Protein AF-A0A919NP44-F1 (afdb_monomer_lite)

Organism: NCBI:txid571912

Secondary structure (DSSP, 8-state):
---------------------------------------HHHHHHHHHHHHHHHSPPTT------HHHHHHHHHHHTTSS-HHHHHHHHHHHHHHHHHTTSPTTHHHHHHHHHHHHHHHHHHHHHHHTT----

Structure (mmCIF, N/CA/C/O backbone):
data_AF-A0A919NP44-F1
#
_entry.id   AF-A0A919NP44-F1
#
loop_
_atom_site.group_PDB
_atom_site.id
_atom_site.type_symbol
_atom_site.label_atom_id
_atom_site.label_alt_id
_atom_site.label_comp_id
_atom_site.label_asym_id
_atom_site.label_entity_id
_atom_site.label_seq_id
_atom_site.pdbx_PDB_ins_code
_atom_site.Cartn_x
_atom_site.Cartn_y
_atom_site.Cartn_z
_atom_site.occupancy
_atom_site.B_iso_or_equiv
_atom_site.auth_seq_id
_atom_site.auth_comp_id
_atom_site.auth_asym_id
_atom_site.auth_atom_id
_atom_site.pdbx_PDB_model_num
ATOM 1 N N . MET A 1 1 ? -54.412 12.424 -20.642 1.00 40.75 1 MET A N 1
ATOM 2 C CA . MET A 1 1 ? -54.614 11.848 -19.297 1.00 40.75 1 MET A CA 1
ATOM 3 C C . MET A 1 1 ? -54.644 12.993 -18.297 1.00 40.75 1 MET A C 1
ATOM 5 O O . MET A 1 1 ? -53.705 13.776 -18.278 1.00 40.75 1 MET A O 1
ATOM 9 N N . ALA A 1 2 ? -55.757 13.137 -17.574 1.00 41.94 2 ALA A N 1
ATOM 10 C CA . ALA A 1 2 ? -55.900 13.988 -16.385 1.00 41.94 2 ALA A CA 1
ATOM 11 C C . ALA A 1 2 ? -55.010 13.423 -15.240 1.00 41.94 2 ALA A C 1
ATOM 13 O O . ALA A 1 2 ? -54.565 12.287 -15.360 1.00 41.94 2 ALA A O 1
ATOM 14 N N . VAL A 1 3 ? -54.670 14.094 -14.135 1.00 42.16 3 VAL A N 1
ATOM 15 C CA . VAL A 1 3 ? -55.486 14.897 -13.213 1.00 42.16 3 VAL A CA 1
ATOM 16 C C . VAL A 1 3 ? -54.585 15.855 -12.408 1.00 42.16 3 VAL A C 1
ATOM 18 O O . VAL A 1 3 ? -53.432 15.557 -12.111 1.00 42.16 3 VAL A O 1
ATOM 21 N N . LEU A 1 4 ? -55.196 16.993 -12.074 1.00 44.62 4 LEU A N 1
ATOM 22 C CA . LEU A 1 4 ? -54.909 17.997 -11.049 1.00 44.62 4 LEU A CA 1
ATOM 23 C C . LEU A 1 4 ? -54.242 17.518 -9.743 1.00 44.62 4 LEU A C 1
ATOM 25 O O . LEU A 1 4 ? -54.496 16.419 -9.262 1.00 44.62 4 LEU A O 1
ATOM 29 N N . GLY A 1 5 ? -53.556 18.453 -9.076 1.00 43.38 5 GLY A N 1
ATOM 30 C CA . GLY A 1 5 ? -53.235 18.347 -7.651 1.00 43.38 5 GLY A CA 1
ATOM 31 C C . GLY A 1 5 ? -52.541 19.581 -7.070 1.00 43.38 5 GLY A C 1
ATOM 32 O O . GLY A 1 5 ? -51.373 19.514 -6.711 1.00 43.38 5 GLY A O 1
ATOM 33 N N . VAL A 1 6 ? -53.253 20.710 -6.993 1.00 51.81 6 VAL A N 1
ATOM 34 C CA . VAL A 1 6 ? -52.884 21.895 -6.194 1.00 51.81 6 VAL A CA 1
ATOM 35 C C . VAL A 1 6 ? -53.297 21.648 -4.748 1.00 51.81 6 VAL A C 1
ATOM 37 O O . VAL A 1 6 ? -54.482 21.399 -4.566 1.00 51.81 6 VAL A O 1
ATOM 40 N N . ILE A 1 7 ? -52.411 21.825 -3.753 1.00 57.91 7 ILE A N 1
ATOM 41 C CA . ILE A 1 7 ? -52.778 22.438 -2.457 1.00 57.91 7 ILE A CA 1
ATOM 42 C C . ILE A 1 7 ? -51.573 23.194 -1.864 1.00 57.91 7 ILE A C 1
ATOM 44 O O . ILE A 1 7 ? -50.587 22.601 -1.433 1.00 57.91 7 ILE A O 1
ATOM 48 N N . SER A 1 8 ? -51.698 24.520 -1.828 1.00 52.81 8 SER A N 1
ATOM 49 C CA . SER A 1 8 ? -50.906 25.444 -1.013 1.00 52.81 8 SER A CA 1
ATOM 50 C C . SER A 1 8 ? -51.385 25.430 0.440 1.00 52.81 8 SER A C 1
ATOM 52 O O . SER A 1 8 ? -52.590 25.459 0.675 1.00 52.81 8 SER A O 1
ATOM 54 N N . VAL A 1 9 ? -50.467 25.543 1.404 1.00 50.34 9 VAL A N 1
ATOM 55 C CA . VAL A 1 9 ? -50.755 26.160 2.710 1.00 50.34 9 VAL A CA 1
ATOM 56 C C . VAL A 1 9 ? -49.637 27.143 3.043 1.00 50.34 9 VAL A C 1
ATOM 58 O O . VAL A 1 9 ? -48.496 26.765 3.295 1.00 50.34 9 VAL A O 1
ATOM 61 N N . SER A 1 10 ? -49.998 28.424 3.040 1.00 51.81 10 SER A N 1
ATOM 62 C CA . SER A 1 10 ? -49.299 29.493 3.744 1.00 51.81 10 SER A CA 1
ATOM 63 C C . SER A 1 10 ? -49.992 29.670 5.090 1.00 51.81 10 SER A C 1
ATOM 65 O O . SER A 1 10 ? -51.191 29.939 5.125 1.00 51.81 10 SER A O 1
ATOM 67 N N . ALA A 1 11 ? -49.252 29.552 6.188 1.00 47.16 11 ALA A N 1
ATOM 68 C CA . ALA A 1 11 ? -49.701 30.030 7.488 1.00 47.16 11 ALA A CA 1
ATOM 69 C C . ALA A 1 11 ? -48.827 31.220 7.892 1.00 47.16 11 ALA A C 1
ATOM 71 O O . ALA A 1 11 ? -47.664 31.083 8.263 1.00 47.16 11 ALA A O 1
ATOM 72 N N . CYS A 1 12 ? -49.427 32.396 7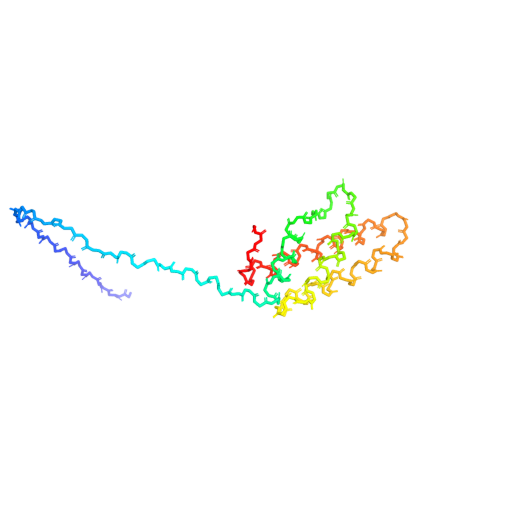.735 1.00 51.09 12 CYS A N 1
ATOM 73 C CA . CYS A 1 12 ? -49.028 33.669 8.305 1.00 51.09 12 CYS A CA 1
ATOM 74 C C . CYS A 1 12 ? -49.414 33.677 9.793 1.00 51.09 12 CYS A C 1
ATOM 76 O O . CYS A 1 12 ? -50.527 33.283 10.139 1.00 51.09 12 CYS A O 1
ATOM 78 N N . GLY A 1 13 ? -48.520 34.142 10.662 1.00 40.88 13 GLY A N 1
ATOM 79 C CA . GLY A 1 13 ? -48.803 34.388 12.073 1.00 40.88 13 GLY A CA 1
ATOM 80 C C . GLY A 1 13 ? -47.892 35.495 12.584 1.00 40.88 13 GLY A C 1
ATOM 81 O O . GLY A 1 13 ? -46.704 35.274 12.794 1.00 40.88 13 GLY A O 1
ATOM 82 N N . ALA A 1 14 ? -48.444 36.701 12.700 1.00 45.22 14 ALA A N 1
ATOM 83 C CA . ALA A 1 14 ? -47.747 37.908 13.117 1.00 45.22 14 ALA A CA 1
ATOM 84 C C . ALA A 1 14 ? -47.599 38.013 14.649 1.00 45.22 14 ALA A C 1
ATOM 86 O O . ALA A 1 14 ? -48.510 37.658 15.387 1.00 45.22 14 ALA A O 1
ATOM 87 N N . ALA A 1 15 ? -46.437 38.543 15.049 1.00 47.75 15 ALA A N 1
ATOM 88 C CA . ALA A 1 15 ? -46.069 39.345 16.226 1.00 47.75 15 ALA A CA 1
ATOM 89 C C . ALA A 1 15 ? -46.867 39.245 17.548 1.00 47.75 15 ALA A C 1
ATOM 91 O O . ALA A 1 15 ? -48.061 39.525 17.606 1.00 47.75 15 ALA A O 1
ATOM 92 N N . GLY A 1 16 ? -46.126 39.074 18.654 1.00 39.72 16 GLY A N 1
ATOM 93 C CA . GLY A 1 16 ? -46.606 39.392 20.001 1.00 39.72 16 GLY A CA 1
ATOM 94 C C . GLY A 1 16 ? -45.544 39.277 21.104 1.00 39.72 16 GLY A C 1
ATOM 95 O O . GLY A 1 16 ? -45.327 38.193 21.623 1.00 39.72 16 GLY A O 1
ATOM 96 N N . SER A 1 17 ? -44.963 40.427 21.466 1.00 42.19 17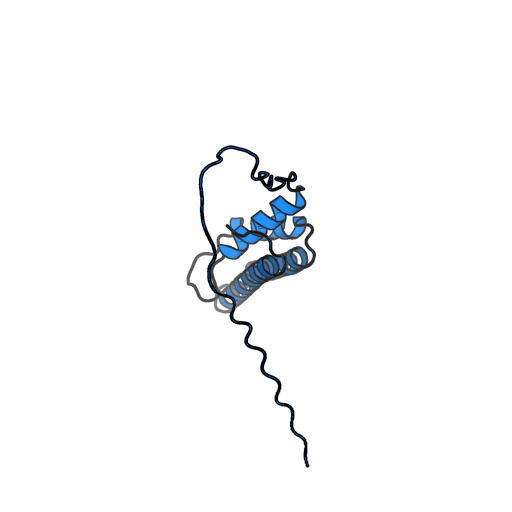 SER A N 1
ATOM 97 C CA . SER A 1 17 ? -44.497 40.842 22.809 1.00 42.19 17 SER A CA 1
ATOM 98 C C . SER A 1 17 ? -43.309 40.140 23.504 1.00 42.19 17 SER A C 1
ATOM 100 O O . SER A 1 17 ? -43.425 39.052 24.056 1.00 42.19 17 SER A O 1
ATOM 102 N N . GLU A 1 18 ? -42.200 40.881 23.615 1.00 50.47 18 GLU A N 1
ATOM 103 C CA . GLU A 1 18 ? -41.197 40.775 24.696 1.00 50.47 18 GLU A CA 1
ATOM 104 C C . GLU A 1 18 ? -41.814 41.278 26.028 1.00 50.47 18 GLU A C 1
ATOM 106 O O . GLU A 1 18 ? -42.662 42.178 25.985 1.00 50.47 18 GLU A O 1
ATOM 111 N N . PRO A 1 19 ? -41.453 40.719 27.206 1.00 43.91 19 PRO A N 1
ATOM 112 C CA . PRO A 1 19 ? -40.427 41.387 28.021 1.00 43.91 19 PRO A CA 1
ATOM 113 C C . PRO A 1 19 ? -39.503 40.459 28.857 1.00 43.91 19 PRO A C 1
ATOM 115 O O . PRO A 1 19 ? -39.906 39.418 29.363 1.00 43.91 19 PRO A O 1
ATOM 118 N N . ALA A 1 20 ? -38.277 40.954 29.068 1.0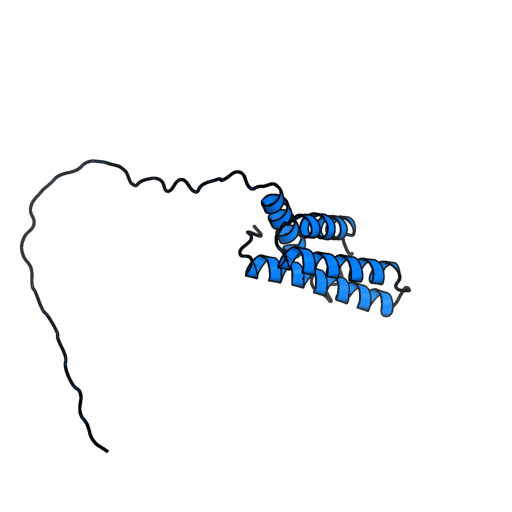0 44.97 20 ALA A N 1
ATOM 119 C CA . ALA A 1 20 ? -37.423 40.875 30.268 1.00 44.97 20 ALA A CA 1
ATOM 120 C C . ALA A 1 20 ? -36.985 39.519 30.895 1.00 44.97 20 ALA A C 1
ATOM 122 O O . ALA A 1 20 ? -37.710 38.864 31.632 1.00 44.97 20 ALA A O 1
ATOM 123 N N . ALA A 1 21 ? -35.670 39.284 30.762 1.00 48.75 21 ALA A N 1
ATOM 124 C CA . ALA A 1 21 ? -34.706 38.851 31.790 1.00 48.75 21 ALA A CA 1
ATOM 125 C C . ALA A 1 21 ? -34.893 37.510 32.540 1.00 48.75 21 ALA A C 1
ATOM 127 O O . ALA A 1 21 ? -35.553 37.446 33.570 1.00 48.75 21 ALA A O 1
ATOM 128 N N . ALA A 1 22 ? -34.082 36.512 32.154 1.00 38.47 22 ALA A N 1
ATOM 129 C CA . ALA A 1 22 ? -33.364 35.632 33.088 1.00 38.47 22 ALA A CA 1
ATOM 130 C C . ALA A 1 22 ? -32.161 34.944 32.395 1.00 38.47 22 ALA A C 1
ATOM 132 O O . ALA A 1 22 ? -32.319 34.085 31.534 1.00 38.47 22 ALA A O 1
ATOM 133 N N . ARG A 1 23 ? -30.936 35.313 32.782 1.00 44.62 23 ARG A N 1
ATOM 134 C CA . ARG A 1 23 ? -29.773 34.394 32.837 1.00 44.62 23 ARG A CA 1
ATOM 135 C C . ARG A 1 23 ? -29.719 33.838 34.280 1.00 44.62 23 ARG A C 1
ATOM 137 O O . ARG A 1 23 ? -30.290 34.519 35.133 1.00 44.62 23 ARG A O 1
ATOM 144 N N . PRO A 1 24 ? -29.001 32.743 34.633 1.00 47.78 24 PRO A N 1
ATOM 145 C CA . PRO A 1 24 ? -27.973 32.006 33.876 1.00 47.78 24 PRO A CA 1
ATOM 146 C C . PRO A 1 24 ? -28.037 30.452 33.985 1.00 47.78 24 PRO A C 1
ATOM 148 O O . PRO A 1 24 ? -28.833 29.905 34.736 1.00 47.78 24 PRO A O 1
ATOM 151 N N . ALA A 1 25 ? -27.070 29.797 33.313 1.00 42.09 25 ALA A N 1
ATOM 152 C CA . ALA A 1 25 ? -26.547 28.433 33.540 1.00 42.09 25 ALA A CA 1
ATOM 153 C C . ALA A 1 25 ? -27.497 27.271 33.147 1.00 42.09 25 ALA A C 1
ATOM 155 O O . ALA A 1 25 ? -28.698 27.341 33.318 1.00 42.09 25 ALA A O 1
ATOM 156 N N . THR A 1 26 ? -27.073 26.141 32.587 1.00 40.38 26 THR A N 1
ATOM 157 C CA . THR A 1 26 ? -25.823 25.395 32.741 1.00 40.38 26 THR A CA 1
ATOM 158 C C . THR A 1 26 ? -25.806 24.302 31.667 1.00 40.38 26 THR A C 1
ATOM 160 O O . THR A 1 26 ? -26.861 23.852 31.228 1.00 40.38 26 THR A O 1
ATOM 163 N N . SER A 1 27 ? -24.610 23.820 31.339 1.00 46.94 27 SER A N 1
ATOM 164 C CA . SER A 1 27 ? -24.377 22.491 30.764 1.00 46.94 27 SER A CA 1
ATOM 165 C C . SER A 1 27 ? -24.831 22.278 29.318 1.00 46.94 27 SER A C 1
ATOM 167 O O . SER A 1 27 ? -25.692 21.452 29.028 1.00 46.94 27 SER A O 1
ATOM 169 N N . VAL A 1 28 ? -24.115 22.903 28.378 1.00 44.78 28 VAL A N 1
ATOM 170 C CA . VAL A 1 28 ? -23.763 22.151 27.165 1.00 44.78 28 VAL A CA 1
ATOM 171 C C . VAL A 1 28 ? -22.949 20.956 27.640 1.00 44.78 28 VAL A C 1
ATOM 173 O O . VAL A 1 28 ? -21.816 21.105 28.093 1.00 44.78 28 VAL A O 1
ATOM 176 N N . ALA A 1 29 ? -23.593 19.791 27.638 1.00 40.59 29 ALA A N 1
ATOM 177 C CA . ALA A 1 29 ? -22.926 18.520 27.795 1.00 40.59 29 ALA A CA 1
ATOM 178 C C . ALA A 1 29 ? -21.787 18.495 26.779 1.00 40.59 29 ALA A C 1
ATOM 180 O O . ALA A 1 29 ? -22.017 18.436 25.570 1.00 40.59 29 ALA A O 1
ATOM 181 N N . SER A 1 30 ? -20.562 18.609 27.286 1.00 45.09 30 SER A N 1
ATOM 182 C CA . SER A 1 30 ? -19.372 18.216 26.562 1.00 45.09 30 SER A CA 1
ATOM 183 C C . SER A 1 30 ? -19.666 16.825 26.027 1.00 45.09 30 SER A C 1
ATOM 185 O O . SER A 1 30 ? -19.771 15.872 26.801 1.00 45.09 30 SER A O 1
ATOM 187 N N . VAL A 1 31 ? -19.855 16.711 24.714 1.00 41.97 31 VAL A N 1
ATOM 188 C CA . VAL A 1 31 ? -19.688 15.435 24.039 1.00 41.97 31 VAL A CA 1
ATOM 189 C C . VAL A 1 31 ? -18.223 15.123 24.279 1.00 41.97 31 VAL A C 1
ATOM 191 O O . VAL A 1 31 ? -17.342 15.642 23.598 1.00 41.97 31 VAL A O 1
ATOM 194 N N . ALA A 1 32 ? -17.959 14.385 25.356 1.00 43.06 32 ALA A N 1
ATOM 195 C CA . ALA A 1 32 ? -16.705 13.709 25.544 1.00 43.06 32 ALA A CA 1
ATOM 196 C C . ALA A 1 32 ? -16.613 12.794 24.330 1.00 43.06 32 ALA A C 1
ATOM 198 O O . ALA A 1 32 ? -17.219 11.721 24.298 1.00 43.06 32 ALA A O 1
ATOM 199 N N . ALA A 1 33 ? -15.939 13.293 23.288 1.00 43.25 33 ALA A N 1
ATOM 200 C CA . ALA A 1 33 ? -15.368 12.469 22.254 1.00 43.25 33 ALA A CA 1
ATOM 201 C C . ALA A 1 33 ? -14.671 11.371 23.032 1.00 43.25 33 ALA A C 1
ATOM 203 O O . ALA A 1 33 ? -13.730 11.630 23.786 1.00 43.25 33 ALA A O 1
ATOM 204 N N . SER A 1 34 ? -15.267 10.186 22.981 1.00 39.72 34 SER A N 1
ATOM 205 C CA . SER A 1 34 ? -14.683 9.020 23.589 1.00 39.72 34 SER A CA 1
ATOM 206 C C . SER A 1 34 ? -13.371 8.848 22.851 1.00 39.72 34 SER A C 1
ATOM 208 O O . SER A 1 34 ? -13.328 8.285 21.762 1.00 39.72 34 SER A O 1
ATOM 210 N N . ALA A 1 35 ? -12.299 9.357 23.452 1.00 43.75 35 ALA A N 1
ATOM 211 C CA . ALA A 1 35 ? -10.968 8.817 23.312 1.00 43.75 35 ALA A CA 1
ATOM 212 C C . ALA A 1 35 ? -11.033 7.423 23.945 1.00 43.75 35 ALA A C 1
ATOM 214 O O . ALA A 1 35 ? -10.458 7.158 24.998 1.00 43.75 35 ALA A O 1
ATOM 215 N N . GLY A 1 36 ? -11.849 6.552 23.341 1.00 39.19 36 GLY A N 1
ATOM 216 C CA . GLY A 1 36 ? -11.731 5.131 23.527 1.00 39.19 36 GLY A CA 1
ATOM 217 C C . GLY A 1 36 ? -10.299 4.852 23.151 1.00 39.19 36 GLY A C 1
ATOM 218 O O . GLY A 1 36 ? -9.871 5.245 22.064 1.00 39.19 36 GLY A O 1
ATOM 219 N N . SER A 1 37 ? -9.548 4.299 24.099 1.00 41.09 37 SER A N 1
ATOM 220 C CA . SER A 1 37 ? -8.223 3.765 23.848 1.00 41.09 37 SER A CA 1
ATOM 221 C C . SER A 1 37 ? -8.308 3.022 22.528 1.00 41.09 37 SER A C 1
ATOM 223 O O . SER A 1 37 ? -9.009 2.012 22.439 1.00 41.09 37 SER A O 1
ATOM 225 N N . ALA A 1 38 ? -7.712 3.607 21.488 1.00 48.97 38 ALA A N 1
ATOM 226 C CA . ALA A 1 38 ? -7.637 2.976 20.194 1.00 48.97 38 ALA A CA 1
ATOM 227 C C . ALA A 1 38 ? -7.037 1.604 20.487 1.00 48.97 38 ALA A C 1
ATOM 229 O O . ALA A 1 38 ? -5.935 1.513 21.034 1.00 48.97 38 ALA A O 1
ATOM 230 N N . SER A 1 39 ? -7.820 0.544 20.262 1.00 49.62 39 SER A N 1
ATOM 231 C CA . SER A 1 39 ? -7.266 -0.807 20.310 1.00 49.62 39 SER A CA 1
ATOM 232 C C . SER A 1 39 ? -6.042 -0.806 19.397 1.00 49.62 39 SER A C 1
ATOM 234 O O . SER A 1 39 ? -6.077 -0.069 18.413 1.00 49.62 39 SER A O 1
ATOM 236 N N . PRO A 1 40 ? -4.967 -1.549 19.703 1.00 53.09 40 PRO A N 1
ATOM 237 C CA . PRO A 1 40 ? -3.736 -1.508 18.909 1.00 53.09 40 PRO A CA 1
ATOM 238 C C . PRO A 1 40 ? -4.036 -1.563 17.400 1.00 53.09 40 PRO A C 1
ATOM 240 O O . PRO A 1 40 ? -3.660 -0.664 16.671 1.00 53.09 40 PRO A O 1
ATOM 243 N N . THR A 1 41 ? -4.954 -2.425 16.960 1.00 67.12 41 THR A N 1
ATOM 244 C CA . THR A 1 41 ? -5.455 -2.472 15.571 1.00 67.12 41 THR A CA 1
ATOM 245 C C . THR A 1 41 ? -5.841 -1.113 14.952 1.00 67.12 41 THR A C 1
ATOM 247 O O . THR A 1 41 ? -5.507 -0.834 13.805 1.00 67.12 41 THR A O 1
ATOM 250 N N . ALA A 1 42 ? -6.477 -0.214 15.705 1.00 77.75 42 ALA A N 1
ATOM 251 C CA . ALA A 1 42 ? -6.832 1.123 15.240 1.00 77.75 42 ALA A CA 1
ATOM 252 C C . ALA A 1 42 ? -5.618 2.063 15.098 1.00 77.75 42 ALA A C 1
ATOM 254 O O . ALA A 1 42 ? -5.626 2.915 14.211 1.00 77.75 42 ALA A O 1
ATOM 255 N N . ALA A 1 43 ? -4.575 1.921 15.922 1.00 85.19 43 ALA A N 1
ATOM 256 C CA . ALA A 1 43 ? -3.341 2.694 15.769 1.00 85.19 43 ALA A CA 1
ATOM 257 C C . ALA A 1 43 ? -2.558 2.241 14.527 1.00 85.19 43 ALA A C 1
ATOM 259 O O . ALA A 1 43 ? -2.137 3.079 13.729 1.00 85.19 43 ALA A O 1
ATOM 260 N N . GLU A 1 44 ? -2.450 0.930 14.315 1.00 89.06 44 GLU A N 1
ATOM 261 C CA . GLU A 1 44 ? -1.848 0.335 13.122 1.00 89.06 44 GLU A CA 1
ATOM 262 C C . GLU A 1 44 ? -2.619 0.711 11.846 1.00 89.06 44 GLU A C 1
ATOM 264 O O . GLU A 1 44 ? -2.006 1.092 10.848 1.00 89.06 44 GLU A O 1
ATOM 269 N N . ALA A 1 45 ? -3.958 0.706 11.877 1.00 87.12 45 ALA A N 1
ATOM 270 C CA . ALA A 1 45 ? -4.774 1.193 10.765 1.00 87.12 45 ALA A CA 1
ATOM 271 C C . ALA A 1 45 ? -4.452 2.658 10.438 1.00 87.12 45 ALA A C 1
ATOM 273 O O . ALA A 1 45 ? -4.152 2.984 9.293 1.00 87.12 45 ALA A O 1
ATOM 274 N N . VAL A 1 46 ? -4.436 3.539 11.443 1.00 89.50 46 VAL A N 1
ATOM 275 C CA . VAL A 1 46 ? -4.105 4.960 11.253 1.00 89.50 46 VAL A CA 1
ATOM 276 C C . VAL A 1 46 ? -2.686 5.140 10.708 1.00 89.50 46 VAL A C 1
ATOM 278 O O . VAL A 1 46 ? -2.483 5.939 9.796 1.00 89.50 46 VAL A O 1
ATOM 281 N N . ALA A 1 47 ? -1.707 4.388 11.214 1.00 91.44 47 ALA A N 1
ATOM 282 C CA . ALA A 1 47 ? -0.329 4.445 10.732 1.00 91.44 47 ALA A CA 1
ATOM 283 C C . ALA A 1 47 ? -0.219 4.025 9.258 1.00 91.44 47 ALA A C 1
ATOM 285 O O . ALA A 1 47 ? 0.387 4.745 8.462 1.00 91.44 47 ALA A O 1
ATOM 286 N N . ALA A 1 48 ? -0.866 2.920 8.871 1.00 89.69 48 ALA A N 1
ATOM 287 C CA . ALA A 1 48 ? -0.932 2.482 7.478 1.00 89.69 48 ALA A CA 1
ATOM 288 C C . ALA A 1 48 ? -1.560 3.560 6.584 1.00 89.69 48 ALA A C 1
ATOM 290 O O . ALA A 1 48 ? -1.040 3.872 5.515 1.00 89.69 48 ALA A O 1
ATOM 291 N N . CYS A 1 49 ? -2.638 4.187 7.049 1.00 90.00 49 CYS A N 1
ATOM 292 C CA . CYS A 1 49 ? -3.333 5.231 6.310 1.00 90.00 49 CYS A CA 1
ATOM 293 C C . CYS A 1 49 ? -2.496 6.502 6.132 1.00 90.00 49 CYS A C 1
ATOM 295 O O . CYS A 1 49 ? -2.498 7.086 5.050 1.00 90.00 49 CYS A O 1
ATOM 297 N N . LYS A 1 50 ? -1.726 6.901 7.150 1.00 91.56 50 LYS A N 1
ATOM 298 C CA . LYS A 1 50 ? -0.790 8.032 7.054 1.00 91.56 50 LYS A CA 1
ATOM 299 C C . LYS A 1 50 ? 0.333 7.759 6.059 1.00 91.56 50 LYS A C 1
ATOM 301 O O . LYS A 1 50 ? 0.616 8.605 5.215 1.00 91.56 50 LYS A O 1
ATOM 306 N N . LEU A 1 51 ? 0.934 6.571 6.122 1.00 90.19 51 LEU A N 1
ATOM 307 C CA . LEU A 1 51 ? 1.997 6.163 5.200 1.00 90.19 51 LEU A CA 1
ATOM 308 C C . LEU A 1 51 ? 1.487 6.082 3.756 1.00 90.19 51 LEU A C 1
ATOM 310 O O . LEU A 1 51 ? 2.128 6.603 2.850 1.00 90.19 51 LEU A O 1
ATOM 314 N N . ALA A 1 52 ? 0.301 5.508 3.542 1.00 88.62 52 ALA A N 1
ATOM 315 C CA . ALA A 1 52 ? -0.311 5.420 2.219 1.00 88.62 52 ALA A CA 1
ATOM 316 C C . ALA A 1 52 ? -0.697 6.794 1.645 1.00 88.62 52 ALA A C 1
ATOM 318 O O . ALA A 1 52 ? -0.613 7.000 0.438 1.00 88.62 52 ALA A O 1
ATOM 319 N N . ALA A 1 53 ? -1.118 7.740 2.488 1.00 88.12 53 ALA A N 1
ATOM 320 C CA . ALA A 1 53 ? -1.425 9.105 2.064 1.00 88.12 53 ALA A CA 1
ATOM 321 C C . ALA A 1 53 ? -0.167 9.920 1.715 1.00 88.12 53 ALA A C 1
ATOM 323 O O . ALA A 1 53 ? -0.242 10.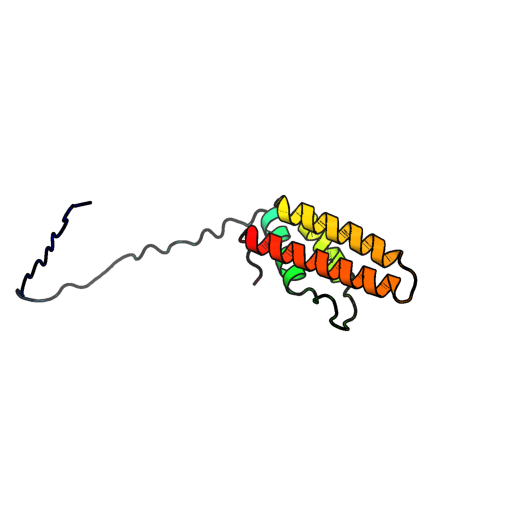819 0.879 1.00 88.12 53 ALA A O 1
ATOM 324 N N . ALA A 1 54 ? 0.967 9.607 2.348 1.00 87.62 54 ALA A N 1
ATOM 325 C CA . ALA A 1 54 ? 2.265 10.216 2.069 1.00 87.62 54 ALA A CA 1
ATOM 326 C C . ALA A 1 54 ? 3.019 9.543 0.906 1.00 87.62 54 ALA A C 1
ATOM 328 O O . ALA A 1 54 ? 4.031 10.077 0.454 1.00 87.62 54 ALA A O 1
ATOM 329 N N . ALA A 1 55 ? 2.550 8.383 0.435 1.00 85.00 55 ALA A N 1
ATOM 330 C CA . ALA A 1 55 ? 3.191 7.655 -0.650 1.00 85.00 55 ALA A CA 1
ATOM 331 C C . ALA A 1 55 ? 3.154 8.468 -1.964 1.00 85.00 55 ALA A C 1
ATOM 333 O O . ALA A 1 55 ? 2.115 9.060 -2.284 1.00 85.00 55 ALA A O 1
ATOM 334 N N . PRO A 1 56 ? 4.253 8.477 -2.744 1.00 80.88 56 PRO A N 1
ATOM 335 C CA . PRO A 1 56 ? 4.280 9.099 -4.066 1.00 80.88 56 PRO A CA 1
ATOM 336 C C . PRO A 1 56 ? 3.240 8.482 -5.002 1.00 80.88 56 PRO A C 1
ATOM 338 O O . PRO A 1 56 ? 2.870 7.312 -4.860 1.00 80.88 56 PRO A O 1
ATOM 341 N N . ARG A 1 57 ? 2.793 9.240 -6.004 1.00 79.81 57 ARG A N 1
ATOM 342 C CA . ARG A 1 57 ? 1.961 8.690 -7.077 1.00 79.81 57 ARG A CA 1
ATOM 343 C C . ARG A 1 57 ? 2.826 8.053 -8.170 1.00 79.81 57 ARG A C 1
ATOM 345 O O . ARG A 1 57 ? 3.952 8.500 -8.388 1.00 79.81 57 ARG A O 1
ATOM 352 N N . PRO A 1 58 ? 2.287 7.060 -8.902 1.00 79.44 58 PRO A N 1
ATOM 353 C CA . PRO A 1 58 ? 2.941 6.528 -10.095 1.00 79.44 58 PRO A CA 1
ATOM 354 C C . PRO A 1 58 ? 3.335 7.645 -11.071 1.00 79.44 58 PRO A C 1
ATOM 356 O O . PRO A 1 58 ? 2.564 8.588 -11.284 1.00 79.44 58 PRO A O 1
ATOM 359 N N . GLY A 1 59 ? 4.526 7.540 -11.658 1.00 69.69 59 GLY A N 1
ATOM 360 C CA . GLY A 1 59 ? 5.085 8.546 -12.566 1.00 69.69 59 GLY A CA 1
ATOM 361 C C . GLY A 1 59 ? 5.681 9.803 -11.913 1.00 69.69 59 GLY A C 1
ATOM 362 O O . GLY A 1 59 ? 6.211 10.654 -12.633 1.00 69.69 59 GLY A O 1
ATOM 363 N N . GLU A 1 60 ? 5.648 9.951 -10.583 1.00 75.62 60 GLU A N 1
ATOM 364 C CA . GLU A 1 60 ? 6.492 10.939 -9.900 1.00 75.62 60 GLU A CA 1
ATOM 365 C C . GLU A 1 60 ? 7.929 10.403 -9.831 1.00 75.62 60 GLU A C 1
ATOM 367 O O . GLU A 1 60 ? 8.183 9.358 -9.235 1.00 75.62 60 GLU A O 1
ATOM 372 N N . ALA A 1 61 ? 8.880 11.104 -10.463 1.00 57.09 61 ALA A N 1
ATOM 373 C CA . ALA A 1 61 ? 10.300 10.748 -10.437 1.00 57.09 61 ALA A CA 1
ATOM 374 C C . ALA A 1 61 ? 10.886 11.005 -9.038 1.00 57.09 61 ALA A C 1
ATOM 376 O O . ALA A 1 61 ? 11.494 12.045 -8.785 1.00 57.09 61 ALA A O 1
ATOM 377 N N . ILE A 1 62 ? 10.634 10.078 -8.115 1.00 70.12 62 ILE A N 1
ATOM 378 C CA . ILE A 1 62 ? 11.055 10.128 -6.716 1.00 70.12 62 ILE A CA 1
ATOM 379 C C . ILE A 1 62 ? 11.627 8.760 -6.327 1.00 70.12 62 ILE A C 1
ATOM 381 O O . ILE A 1 62 ? 11.110 7.715 -6.729 1.00 70.12 62 ILE A O 1
ATOM 385 N N . ASP A 1 63 ? 12.697 8.779 -5.532 1.00 80.06 63 ASP A N 1
ATOM 386 C CA . ASP A 1 63 ? 13.238 7.594 -4.869 1.00 80.06 63 ASP A CA 1
ATOM 387 C C . ASP A 1 63 ? 12.189 6.964 -3.943 1.00 80.06 63 ASP A C 1
ATOM 389 O O . ASP A 1 63 ? 11.617 7.630 -3.076 1.00 80.06 63 ASP A O 1
ATOM 393 N N . ILE A 1 64 ? 11.944 5.662 -4.096 1.00 83.12 64 ILE A N 1
ATOM 394 C CA . ILE A 1 64 ? 11.072 4.939 -3.170 1.00 83.12 64 ILE A CA 1
ATOM 395 C C . ILE A 1 64 ? 11.742 4.859 -1.803 1.00 83.12 64 ILE A C 1
ATOM 397 O O . ILE A 1 64 ? 12.816 4.276 -1.645 1.00 83.12 64 ILE A O 1
ATOM 401 N N . ASP A 1 65 ? 11.050 5.385 -0.797 1.00 88.25 65 ASP A N 1
ATOM 402 C CA . ASP A 1 65 ? 11.394 5.175 0.600 1.00 88.25 65 ASP A CA 1
ATOM 403 C C . ASP A 1 65 ? 11.008 3.739 0.997 1.00 88.25 65 ASP A C 1
ATOM 405 O O . ASP A 1 65 ? 9.892 3.435 1.423 1.00 88.25 65 ASP A O 1
ATOM 409 N N . GLU A 1 66 ? 11.940 2.814 0.768 1.00 90.81 66 GLU A N 1
ATOM 410 C CA . GLU A 1 66 ? 11.782 1.406 1.122 1.00 90.81 66 GLU A CA 1
ATOM 411 C C . GLU A 1 66 ? 11.362 1.177 2.593 1.00 90.81 66 GLU A C 1
ATOM 413 O O . GLU A 1 66 ? 10.468 0.348 2.813 1.00 90.81 66 GLU A O 1
ATOM 418 N N . PRO A 1 67 ? 11.950 1.850 3.609 1.00 93.00 67 PRO A N 1
ATOM 419 C CA . PRO A 1 67 ? 11.470 1.699 4.978 1.00 93.00 67 PRO A CA 1
ATOM 420 C C . PRO A 1 67 ? 10.000 2.105 5.129 1.00 93.00 67 PRO A C 1
ATOM 422 O O . PRO A 1 67 ? 9.244 1.357 5.749 1.00 93.00 67 PRO A O 1
ATOM 425 N N . ALA A 1 68 ? 9.555 3.196 4.498 1.00 92.69 68 ALA A N 1
ATOM 426 C CA . ALA A 1 68 ? 8.148 3.595 4.532 1.00 92.69 68 ALA A CA 1
ATOM 427 C C . ALA A 1 68 ? 7.214 2.542 3.904 1.00 92.69 68 ALA A C 1
ATOM 429 O O . ALA A 1 68 ? 6.130 2.288 4.434 1.00 92.69 68 ALA A O 1
ATOM 430 N N . ILE A 1 69 ? 7.629 1.877 2.818 1.00 93.69 69 ILE A N 1
ATOM 431 C CA . ILE A 1 69 ? 6.861 0.774 2.210 1.00 93.69 69 ILE A CA 1
ATOM 432 C C . ILE A 1 69 ? 6.782 -0.436 3.149 1.00 93.69 69 ILE A C 1
ATOM 434 O O . ILE A 1 69 ? 5.712 -1.028 3.312 1.00 93.69 69 ILE A O 1
ATOM 438 N N . LYS A 1 70 ? 7.888 -0.804 3.802 1.00 95.06 70 LYS A N 1
ATOM 439 C CA . LYS A 1 70 ? 7.908 -1.903 4.782 1.00 95.06 70 LYS A CA 1
ATOM 440 C C . LYS A 1 70 ? 7.009 -1.608 5.979 1.00 95.06 70 LYS A C 1
ATOM 442 O O . LYS A 1 70 ? 6.243 -2.481 6.393 1.00 95.06 70 LYS A O 1
ATOM 447 N N . ASP A 1 71 ? 7.056 -0.382 6.488 1.00 95.00 71 ASP A N 1
ATOM 448 C CA . ASP A 1 71 ? 6.193 0.064 7.578 1.00 95.00 71 ASP A CA 1
ATOM 449 C C . ASP A 1 71 ? 4.722 0.085 7.151 1.00 95.00 71 ASP A C 1
ATOM 451 O O . ASP A 1 71 ? 3.855 -0.332 7.921 1.00 95.00 71 ASP A O 1
ATOM 455 N N . LEU A 1 72 ? 4.421 0.495 5.915 1.00 94.38 72 LEU A N 1
ATOM 456 C CA . LEU A 1 72 ? 3.068 0.454 5.364 1.00 94.38 72 LEU A CA 1
ATOM 457 C C . LEU A 1 72 ? 2.529 -0.979 5.350 1.00 94.38 72 LEU A C 1
ATOM 459 O O . LEU A 1 72 ? 1.437 -1.220 5.860 1.00 94.38 72 LEU A O 1
ATOM 463 N N . ILE A 1 73 ? 3.300 -1.934 4.821 1.00 95.62 73 ILE A N 1
ATOM 464 C CA . ILE A 1 73 ? 2.929 -3.357 4.778 1.00 95.62 73 ILE A CA 1
ATOM 465 C C . ILE A 1 73 ? 2.687 -3.892 6.196 1.00 95.62 73 ILE A C 1
ATOM 467 O O . ILE A 1 73 ? 1.663 -4.528 6.458 1.00 95.62 73 ILE A O 1
ATOM 471 N N . ALA A 1 74 ? 3.607 -3.614 7.125 1.00 96.00 74 ALA A N 1
ATOM 472 C CA . ALA A 1 74 ? 3.532 -4.114 8.493 1.00 96.00 74 ALA A CA 1
ATOM 473 C C . ALA A 1 74 ? 2.324 -3.557 9.265 1.00 96.00 74 ALA A C 1
ATOM 475 O O . ALA A 1 74 ? 1.662 -4.309 9.981 1.00 96.00 74 ALA A O 1
ATOM 476 N N . ASN A 1 75 ? 2.034 -2.261 9.122 1.00 93.69 75 ASN A N 1
ATOM 477 C CA . ASN A 1 75 ? 0.891 -1.617 9.766 1.00 93.69 75 ASN A CA 1
ATOM 478 C C . ASN A 1 75 ? -0.432 -2.035 9.112 1.00 93.69 75 ASN A C 1
ATOM 480 O O . ASN A 1 75 ? -1.389 -2.358 9.813 1.00 93.69 75 ASN A O 1
ATOM 484 N N . ALA A 1 76 ? -0.483 -2.118 7.779 1.00 91.81 76 ALA A N 1
ATOM 485 C CA . ALA A 1 76 ? -1.682 -2.544 7.064 1.00 91.81 76 ALA A CA 1
ATOM 486 C C . ALA A 1 76 ? -2.086 -3.973 7.452 1.00 91.81 76 ALA A C 1
ATOM 488 O O . ALA A 1 76 ? -3.254 -4.210 7.752 1.00 91.81 76 ALA A O 1
ATOM 489 N N . GLY A 1 77 ? -1.121 -4.896 7.542 1.00 91.75 77 GLY A N 1
ATOM 490 C CA . GLY A 1 77 ? -1.353 -6.287 7.950 1.00 91.75 77 GLY A CA 1
ATOM 491 C C . GLY A 1 77 ? -1.736 -6.485 9.423 1.00 91.75 77 GLY A C 1
ATOM 492 O O . GLY A 1 77 ? -2.146 -7.578 9.797 1.00 91.75 77 GLY A O 1
ATOM 493 N N . LYS A 1 78 ? -1.601 -5.454 10.264 1.00 92.69 78 LYS A N 1
ATOM 494 C CA . LYS A 1 78 ? -2.000 -5.463 11.684 1.00 92.69 78 LYS A CA 1
ATOM 495 C C . LYS A 1 78 ? -3.203 -4.561 11.971 1.00 92.69 78 LYS A C 1
ATOM 497 O O . LYS A 1 78 ? -3.600 -4.413 13.125 1.00 92.69 78 LYS A O 1
ATOM 502 N N . SER A 1 79 ? -3.768 -3.946 10.934 1.00 88.44 79 SER A N 1
ATOM 503 C CA . SER A 1 79 ? -4.805 -2.923 11.070 1.00 88.44 79 SER A CA 1
ATOM 504 C C . SER A 1 79 ? -6.128 -3.457 11.628 1.00 88.44 79 SER A C 1
ATOM 506 O O . SER A 1 79 ? -6.930 -2.683 12.145 1.00 88.44 79 SER A O 1
ATOM 508 N N . GLY A 1 80 ? -6.400 -4.764 11.529 1.00 88.75 80 GLY A N 1
ATOM 509 C CA . GLY A 1 80 ? -7.688 -5.343 11.916 1.00 88.75 80 GLY A CA 1
ATOM 510 C C . GLY A 1 80 ? -8.849 -4.910 11.014 1.00 88.75 80 GLY A C 1
ATOM 511 O O . GLY A 1 80 ? -10.007 -5.162 11.348 1.00 88.75 80 GLY A O 1
ATOM 512 N N . VAL A 1 81 ? -8.560 -4.239 9.893 1.00 90.50 81 VAL A N 1
ATOM 513 C CA . VAL A 1 81 ? -9.534 -3.796 8.893 1.00 90.50 81 VAL A CA 1
ATOM 514 C C . VAL A 1 81 ? -9.283 -4.590 7.616 1.00 90.50 81 VAL A C 1
ATOM 516 O O . VAL A 1 81 ? -8.304 -4.348 6.914 1.00 90.50 81 VAL A O 1
ATOM 519 N N . GLU A 1 82 ? -10.191 -5.512 7.286 1.00 92.69 82 GLU A N 1
ATOM 520 C CA . GLU A 1 82 ? -10.013 -6.479 6.188 1.00 92.69 82 GLU A CA 1
ATOM 521 C C . GLU A 1 82 ? -9.636 -5.816 4.847 1.00 92.69 82 GLU A C 1
ATOM 523 O O . GLU A 1 82 ? -8.779 -6.313 4.113 1.00 92.69 82 GLU A O 1
ATOM 528 N N . SER A 1 83 ? -10.235 -4.664 4.521 1.00 91.75 83 SER A N 1
ATOM 529 C CA . SER A 1 83 ? -9.931 -3.932 3.284 1.00 91.75 83 SER A CA 1
ATOM 530 C C . SER A 1 83 ? -8.504 -3.375 3.257 1.00 91.75 83 SER A C 1
ATOM 532 O O . SER A 1 83 ? -7.852 -3.428 2.212 1.00 91.75 83 SER A O 1
ATOM 534 N N . ILE A 1 84 ? -8.005 -2.880 4.394 1.00 91.94 84 ILE A N 1
ATOM 535 C CA . ILE A 1 84 ? -6.647 -2.347 4.547 1.00 91.94 84 ILE A CA 1
ATOM 536 C C . ILE A 1 84 ? -5.638 -3.498 4.543 1.00 91.94 84 ILE A C 1
ATOM 538 O O . ILE A 1 84 ? -4.640 -3.416 3.834 1.00 91.94 84 ILE A O 1
ATOM 542 N N . GLU A 1 85 ? -5.920 -4.596 5.245 1.00 94.75 85 GLU A N 1
ATOM 543 C CA . GLU A 1 85 ? -5.071 -5.796 5.263 1.00 94.75 85 GLU A CA 1
ATOM 544 C C . GLU A 1 85 ? -4.907 -6.388 3.859 1.00 94.75 85 GLU A C 1
ATOM 546 O O . GLU A 1 85 ? -3.790 -6.650 3.409 1.00 94.75 85 GLU A O 1
ATOM 551 N N . LYS A 1 86 ? -6.011 -6.528 3.115 1.00 95.50 86 LYS A N 1
ATOM 552 C CA . LYS A 1 86 ? -5.992 -7.028 1.736 1.00 95.50 86 LYS A CA 1
ATOM 553 C C . LYS A 1 86 ? -5.233 -6.100 0.787 1.00 95.50 86 LYS A C 1
ATOM 555 O O . LYS A 1 86 ? -4.553 -6.581 -0.121 1.00 95.50 86 LYS A O 1
ATOM 560 N N . ALA A 1 87 ? -5.363 -4.785 0.958 1.00 94.44 87 ALA A N 1
ATOM 561 C CA . ALA A 1 87 ? -4.600 -3.819 0.175 1.00 94.44 87 ALA A CA 1
ATOM 562 C C . ALA A 1 87 ? -3.105 -3.863 0.542 1.00 94.44 87 ALA A C 1
ATOM 564 O O . ALA A 1 87 ? -2.263 -3.891 -0.351 1.00 94.44 87 ALA A O 1
ATOM 565 N N . GLY A 1 88 ? -2.769 -3.972 1.830 1.00 95.19 88 GLY A N 1
ATOM 566 C CA . GLY A 1 88 ? -1.396 -4.126 2.317 1.00 95.19 88 GLY A CA 1
ATOM 567 C C . GLY A 1 88 ? -0.709 -5.389 1.796 1.00 95.19 88 GLY A C 1
ATOM 568 O O . GLY A 1 88 ? 0.449 -5.334 1.388 1.00 95.19 88 GLY A O 1
ATOM 569 N N . ALA A 1 89 ? -1.434 -6.508 1.709 1.00 97.25 89 ALA A N 1
ATOM 570 C CA . ALA A 1 89 ? -0.926 -7.730 1.085 1.00 97.25 89 ALA A CA 1
ATOM 571 C C . ALA A 1 89 ? -0.574 -7.519 -0.401 1.00 97.25 89 ALA A C 1
ATOM 573 O O . ALA A 1 89 ? 0.475 -7.969 -0.855 1.00 97.25 89 ALA 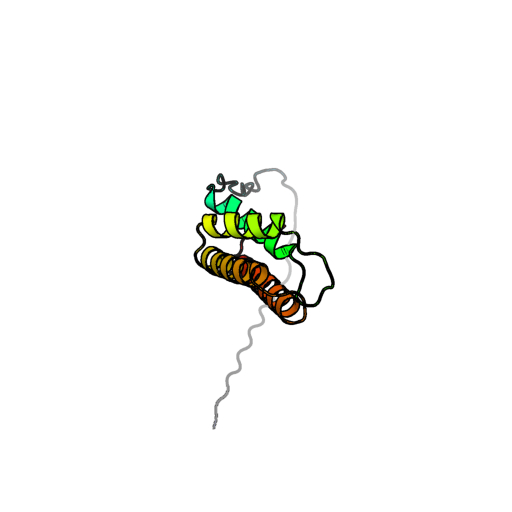A O 1
ATOM 574 N N . GLN A 1 90 ? -1.386 -6.758 -1.148 1.00 96.62 90 GLN A N 1
ATOM 575 C CA . GLN A 1 90 ? -1.052 -6.403 -2.534 1.00 96.62 90 GLN A CA 1
ATOM 576 C C . GLN A 1 90 ? 0.209 -5.535 -2.612 1.00 96.62 90 GLN A C 1
ATOM 578 O O . GLN A 1 90 ? 1.029 -5.752 -3.501 1.00 96.62 90 GLN A O 1
ATOM 583 N N . VAL A 1 91 ? 0.401 -4.590 -1.683 1.00 96.31 91 VAL A N 1
ATOM 584 C CA . VAL A 1 91 ? 1.647 -3.803 -1.599 1.00 96.31 91 VAL A CA 1
ATOM 585 C C . VAL A 1 91 ? 2.847 -4.723 -1.378 1.00 96.31 91 VAL A C 1
ATOM 587 O O . VAL A 1 91 ? 3.860 -4.565 -2.050 1.00 96.31 91 VAL A O 1
ATOM 590 N N . GLN A 1 92 ? 2.732 -5.726 -0.504 1.00 97.06 92 GLN A N 1
ATOM 591 C CA . GLN A 1 92 ? 3.801 -6.698 -0.262 1.00 97.06 92 GLN A CA 1
ATOM 592 C C . GLN A 1 92 ? 4.154 -7.519 -1.510 1.00 97.06 92 GLN A C 1
ATOM 594 O O . GLN A 1 92 ? 5.340 -7.723 -1.801 1.00 97.06 92 GLN A O 1
ATOM 599 N N . ASP A 1 93 ? 3.148 -7.968 -2.260 1.00 97.50 93 ASP A N 1
ATOM 600 C CA . ASP A 1 93 ? 3.355 -8.700 -3.511 1.00 97.50 93 ASP A CA 1
ATOM 601 C C . ASP A 1 93 ? 4.072 -7.827 -4.549 1.00 97.50 93 ASP A C 1
ATOM 603 O O . ASP A 1 93 ? 5.043 -8.268 -5.169 1.00 97.50 93 ASP A O 1
ATOM 607 N N . ARG A 1 94 ? 3.648 -6.564 -4.700 1.00 96.75 94 ARG A N 1
ATOM 608 C CA . ARG A 1 94 ? 4.271 -5.611 -5.634 1.00 96.75 94 ARG A CA 1
ATOM 609 C C . ARG A 1 94 ? 5.668 -5.194 -5.215 1.00 96.75 94 ARG A C 1
ATOM 611 O O . ARG A 1 94 ? 6.551 -5.141 -6.060 1.00 96.75 94 ARG A O 1
ATOM 618 N N . TYR A 1 95 ? 5.902 -5.010 -3.923 1.00 95.19 95 TYR A N 1
ATOM 619 C CA . TYR A 1 95 ? 7.231 -4.745 -3.388 1.00 95.19 95 TYR A CA 1
ATOM 620 C C . TYR A 1 95 ? 8.181 -5.913 -3.676 1.00 95.19 95 TYR A C 1
ATOM 622 O O . TYR A 1 95 ? 9.295 -5.717 -4.153 1.00 95.19 95 TYR A O 1
ATOM 630 N N . SER A 1 96 ? 7.710 -7.149 -3.491 1.00 96.06 96 SER A N 1
ATOM 631 C CA . SER A 1 96 ? 8.488 -8.347 -3.822 1.00 96.06 96 SER A CA 1
ATOM 632 C C . SER A 1 96 ? 8.744 -8.498 -5.325 1.00 96.06 96 SER A C 1
ATOM 634 O O . SER A 1 96 ? 9.759 -9.076 -5.707 1.00 96.06 96 SER A O 1
ATOM 636 N N . ALA A 1 97 ? 7.828 -8.033 -6.180 1.00 95.25 97 ALA A N 1
ATOM 637 C CA . ALA A 1 97 ? 8.024 -8.005 -7.627 1.00 95.25 97 ALA A CA 1
ATOM 638 C C . ALA A 1 97 ? 9.054 -6.940 -8.029 1.00 95.25 97 ALA A C 1
ATOM 640 O O . ALA A 1 97 ? 9.979 -7.253 -8.768 1.00 95.25 97 ALA A O 1
ATOM 641 N N . TRP A 1 98 ? 8.954 -5.732 -7.472 1.00 94.12 98 TRP A N 1
ATOM 642 C CA . TRP A 1 98 ? 9.912 -4.647 -7.687 1.00 94.12 98 TRP A CA 1
ATOM 643 C C . TRP A 1 98 ? 11.336 -5.031 -7.276 1.00 94.12 98 TRP A C 1
ATOM 645 O O . TRP A 1 98 ? 12.262 -4.834 -8.052 1.00 94.12 98 TRP A O 1
ATOM 655 N N . LEU A 1 99 ? 11.514 -5.693 -6.126 1.00 93.62 99 LEU A N 1
ATOM 656 C CA . LEU A 1 99 ? 12.824 -6.202 -5.695 1.00 93.62 99 LEU A CA 1
ATOM 657 C C . LEU A 1 99 ? 13.427 -7.269 -6.624 1.00 93.62 99 LEU A C 1
ATOM 659 O O . LEU A 1 99 ? 14.629 -7.520 -6.564 1.00 93.62 99 LEU A O 1
ATOM 663 N N . ARG A 1 100 ? 12.596 -7.957 -7.414 1.00 94.19 100 ARG A N 1
ATOM 664 C CA . ARG A 1 100 ? 13.034 -8.986 -8.369 1.00 94.19 100 ARG A CA 1
ATOM 665 C C . ARG A 1 100 ? 13.200 -8.450 -9.785 1.00 94.19 100 ARG A C 1
ATOM 667 O O . ARG A 1 100 ? 13.773 -9.166 -10.598 1.00 94.19 100 ARG A O 1
ATOM 674 N N . ALA A 1 101 ? 12.671 -7.263 -10.068 1.00 92.81 101 ALA A N 1
ATOM 675 C CA . ALA A 1 101 ? 12.687 -6.689 -11.397 1.00 92.81 101 ALA A CA 1
ATOM 676 C C . ALA A 1 101 ? 14.115 -6.317 -11.802 1.00 92.81 101 ALA A C 1
ATOM 678 O O . ALA A 1 101 ? 14.871 -5.733 -11.021 1.00 92.81 101 ALA A O 1
ATOM 679 N N . ASP A 1 102 ? 14.469 -6.634 -13.042 1.00 88.75 102 ASP A N 1
ATOM 680 C CA . ASP A 1 102 ? 15.736 -6.207 -13.622 1.00 88.75 102 ASP A CA 1
ATOM 681 C C . ASP A 1 102 ? 15.757 -4.685 -13.861 1.00 88.75 102 ASP A C 1
ATOM 683 O O . ASP A 1 102 ? 14.727 -4.039 -14.090 1.00 88.75 102 ASP A O 1
ATOM 687 N N . ILE A 1 103 ? 16.960 -4.100 -13.819 1.00 85.75 103 ILE A N 1
ATOM 688 C CA . ILE A 1 103 ? 17.167 -2.663 -14.052 1.00 85.75 103 ILE A CA 1
ATOM 689 C C . ILE A 1 103 ? 16.660 -2.286 -15.449 1.00 85.75 103 ILE A C 1
ATOM 691 O O . ILE A 1 103 ? 17.012 -2.921 -16.443 1.00 85.75 103 ILE A O 1
ATOM 695 N N . GLY A 1 104 ? 15.898 -1.195 -15.529 1.00 87.12 104 GLY A N 1
ATOM 696 C CA . GLY A 1 104 ? 15.349 -0.664 -16.777 1.00 87.12 104 GLY A CA 1
ATOM 697 C C . GLY A 1 104 ? 13.829 -0.544 -16.720 1.00 87.12 104 GLY A C 1
ATOM 698 O O . GLY A 1 104 ? 13.258 -0.323 -15.652 1.00 87.12 104 GLY A O 1
ATOM 699 N N . ASP A 1 105 ? 13.166 -0.696 -17.865 1.00 88.69 105 ASP A N 1
ATOM 700 C CA . ASP A 1 105 ? 11.716 -0.488 -17.979 1.00 88.69 105 ASP A CA 1
ATOM 701 C C . ASP A 1 105 ? 10.903 -1.430 -17.077 1.00 88.69 105 ASP A C 1
ATOM 703 O O . ASP A 1 105 ? 9.837 -1.060 -16.590 1.00 88.69 105 ASP A O 1
ATOM 707 N N . GLU A 1 106 ? 11.399 -2.640 -16.811 1.00 90.19 106 GLU A N 1
ATOM 708 C CA . GLU A 1 106 ? 10.738 -3.580 -15.901 1.00 90.19 106 GLU A CA 1
ATOM 709 C C . GLU A 1 106 ? 10.718 -3.048 -14.463 1.00 90.19 106 GLU A C 1
ATOM 711 O O . GLU A 1 106 ? 9.652 -2.993 -13.849 1.00 90.19 106 GLU A O 1
ATOM 716 N N . SER A 1 107 ? 11.863 -2.577 -13.953 1.00 88.81 107 SER A N 1
ATOM 717 C CA . SER A 1 107 ? 11.939 -1.948 -12.630 1.00 88.81 107 SER A CA 1
ATOM 718 C C . SER A 1 107 ? 11.056 -0.702 -12.510 1.00 88.81 107 SER A C 1
ATOM 720 O O . SER A 1 107 ? 10.405 -0.532 -11.482 1.00 88.81 107 SER A O 1
ATOM 722 N N . ALA A 1 108 ? 10.963 0.119 -13.564 1.00 90.19 108 ALA A N 1
ATOM 723 C CA . ALA A 1 108 ? 10.098 1.299 -13.581 1.00 90.19 108 ALA A CA 1
ATOM 724 C C . ALA A 1 108 ? 8.609 0.914 -13.523 1.00 90.19 108 ALA A C 1
ATOM 726 O O . ALA A 1 108 ? 7.870 1.427 -12.688 1.00 90.19 108 ALA A O 1
ATOM 727 N N . ASN A 1 109 ? 8.180 -0.062 -14.330 1.00 91.81 109 ASN A N 1
ATOM 728 C CA . ASN A 1 109 ? 6.803 -0.564 -14.288 1.00 91.81 109 ASN A CA 1
ATOM 729 C C . ASN A 1 109 ? 6.470 -1.222 -12.938 1.00 91.81 109 ASN A C 1
ATOM 731 O O . ASN A 1 109 ? 5.382 -1.026 -12.402 1.00 91.81 109 ASN A O 1
ATOM 735 N N . ALA A 1 110 ? 7.402 -1.988 -12.362 1.00 93.50 110 ALA A N 1
ATOM 736 C CA . ALA A 1 110 ? 7.206 -2.609 -11.054 1.00 93.50 110 ALA A CA 1
ATOM 737 C C . ALA A 1 110 ? 7.141 -1.568 -9.922 1.00 93.50 110 ALA A C 1
ATOM 739 O O . ALA A 1 110 ? 6.403 -1.757 -8.952 1.00 93.50 110 ALA A O 1
ATOM 740 N N . GLN A 1 111 ? 7.877 -0.462 -10.060 1.00 92.38 111 GLN A N 1
ATOM 741 C CA . GLN A 1 111 ? 7.799 0.685 -9.162 1.00 92.38 111 GLN A CA 1
ATOM 742 C C . GLN A 1 111 ? 6.426 1.364 -9.255 1.00 92.38 111 GLN A C 1
ATOM 744 O O . GLN A 1 111 ? 5.789 1.593 -8.227 1.00 92.38 111 GLN A O 1
ATOM 749 N N . ASP A 1 112 ? 5.935 1.632 -10.465 1.00 92.19 112 ASP A N 1
ATOM 750 C CA . ASP A 1 112 ? 4.610 2.223 -10.675 1.00 92.19 112 ASP A CA 1
ATOM 751 C C . ASP A 1 112 ? 3.489 1.323 -10.128 1.00 92.19 112 ASP A C 1
ATOM 753 O O . ASP A 1 112 ? 2.586 1.804 -9.441 1.00 92.19 112 ASP A O 1
ATOM 757 N N . ASP A 1 113 ? 3.579 0.007 -10.344 1.00 94.62 113 ASP A N 1
ATOM 758 C CA . ASP A 1 113 ? 2.649 -0.981 -9.784 1.00 94.62 113 ASP A CA 1
ATOM 759 C C . ASP A 1 113 ? 2.657 -0.986 -8.243 1.00 94.62 113 ASP A C 1
ATOM 761 O O . ASP A 1 113 ? 1.610 -1.158 -7.607 1.00 94.62 113 ASP A O 1
ATOM 765 N N . LEU A 1 114 ? 3.829 -0.807 -7.623 1.00 94.25 114 LEU A N 1
ATOM 766 C CA . LEU A 1 114 ? 3.968 -0.692 -6.171 1.00 94.25 114 LEU A CA 1
ATOM 767 C C . LEU A 1 114 ? 3.304 0.588 -5.645 1.00 94.25 114 LEU A C 1
ATOM 769 O O . LEU A 1 114 ? 2.567 0.535 -4.657 1.00 94.25 114 LEU A O 1
ATOM 773 N N . LEU A 1 115 ? 3.518 1.722 -6.312 1.00 93.38 115 LEU A N 1
ATOM 774 C CA . LEU A 1 115 ? 2.907 2.996 -5.928 1.00 93.38 115 LEU A CA 1
ATOM 775 C C . LEU A 1 115 ? 1.384 2.988 -6.141 1.00 93.38 115 LEU A C 1
ATOM 777 O O . LEU A 1 115 ? 0.647 3.487 -5.288 1.00 93.38 115 LEU A O 1
ATOM 781 N N . ASP A 1 116 ? 0.880 2.356 -7.207 1.00 94.00 116 ASP A N 1
ATOM 782 C CA . ASP A 1 116 ? -0.565 2.148 -7.395 1.00 94.00 116 ASP A CA 1
ATOM 783 C C . ASP A 1 116 ? -1.148 1.309 -6.251 1.00 94.00 116 ASP A C 1
ATOM 785 O O . ASP A 1 116 ? -2.182 1.661 -5.677 1.00 94.00 116 ASP A O 1
ATOM 789 N N . ALA A 1 117 ? -0.459 0.234 -5.852 1.00 94.38 117 ALA A N 1
ATOM 790 C CA . ALA A 1 117 ? -0.876 -0.590 -4.722 1.00 94.38 117 ALA A CA 1
ATOM 791 C C . ALA A 1 117 ? -0.903 0.205 -3.404 1.00 94.38 117 ALA A C 1
ATOM 793 O O . ALA A 1 117 ? -1.872 0.092 -2.648 1.00 94.38 117 ALA A O 1
ATOM 794 N N . ALA A 1 118 ? 0.095 1.056 -3.142 1.00 93.44 118 ALA A N 1
ATOM 795 C CA . ALA A 1 118 ? 0.092 1.945 -1.977 1.00 93.44 118 ALA A CA 1
ATOM 796 C C . ALA A 1 118 ? -1.091 2.932 -2.025 1.00 93.44 118 ALA A C 1
ATOM 798 O O . ALA A 1 118 ? -1.809 3.107 -1.035 1.00 93.44 118 ALA A O 1
ATOM 799 N N . GLY A 1 119 ? -1.389 3.489 -3.203 1.00 92.69 119 GLY A N 1
ATOM 800 C CA . GLY A 1 119 ? -2.568 4.326 -3.432 1.00 92.69 119 GLY A CA 1
ATOM 801 C C . GLY A 1 119 ? -3.898 3.610 -3.150 1.00 92.69 119 GLY A C 1
ATOM 802 O O . GLY A 1 119 ? -4.845 4.228 -2.651 1.00 92.69 119 GLY A O 1
ATOM 803 N N . ARG A 1 120 ? -3.983 2.294 -3.392 1.00 93.62 120 ARG A N 1
ATOM 804 C CA . ARG A 1 120 ? -5.164 1.482 -3.035 1.00 93.62 120 ARG A CA 1
ATOM 805 C C . ARG A 1 120 ? -5.339 1.331 -1.530 1.00 93.62 120 ARG A C 1
ATOM 807 O O . ARG A 1 120 ? -6.483 1.317 -1.080 1.00 93.62 120 ARG A O 1
ATOM 814 N N . VAL A 1 121 ? -4.252 1.271 -0.756 1.00 93.19 121 VAL A N 1
ATOM 815 C CA . VAL A 1 121 ? -4.342 1.297 0.714 1.00 93.19 121 VAL A CA 1
ATOM 816 C C . VAL A 1 121 ? -4.957 2.617 1.173 1.00 93.19 121 VAL A C 1
ATOM 818 O O . VAL A 1 121 ? -5.897 2.604 1.962 1.00 93.19 121 VAL A O 1
ATOM 821 N N . ASN A 1 122 ? -4.522 3.748 0.610 1.00 92.00 122 ASN A N 1
ATOM 822 C CA . ASN A 1 122 ? -5.105 5.052 0.936 1.00 92.00 122 ASN A CA 1
ATOM 823 C C . ASN A 1 122 ? -6.607 5.114 0.592 1.00 92.00 122 ASN A C 1
ATOM 825 O O . ASN A 1 122 ? -7.411 5.622 1.371 1.00 92.00 122 ASN A O 1
ATOM 829 N N . ARG A 1 123 ? -7.026 4.536 -0.542 1.00 91.62 123 ARG A N 1
ATOM 830 C CA . ARG A 1 123 ? -8.457 4.431 -0.874 1.00 91.62 123 ARG A CA 1
ATOM 831 C C . ARG A 1 123 ? -9.218 3.562 0.133 1.00 91.62 123 ARG A C 1
ATOM 833 O O . ARG A 1 123 ? -10.265 3.988 0.606 1.00 91.62 123 ARG A O 1
ATOM 840 N N . ALA A 1 124 ? -8.669 2.410 0.518 1.00 91.81 124 ALA A N 1
ATOM 841 C CA . ALA A 1 124 ? -9.268 1.551 1.541 1.00 91.81 124 ALA A CA 1
ATOM 842 C C . ALA A 1 124 ? -9.398 2.264 2.899 1.00 91.81 124 ALA A C 1
ATOM 844 O O . ALA A 1 124 ? -10.395 2.083 3.591 1.00 91.81 124 ALA A O 1
ATOM 845 N N . CYS A 1 125 ? -8.432 3.114 3.253 1.00 90.69 125 CYS A N 1
ATOM 846 C CA . CYS A 1 125 ? -8.481 3.960 4.443 1.00 90.69 125 CYS A CA 1
ATOM 847 C C . CYS A 1 125 ? -9.621 4.982 4.411 1.00 90.69 125 CYS A C 1
ATOM 849 O O . CYS A 1 125 ? -10.325 5.144 5.408 1.00 90.69 125 CYS A O 1
ATOM 851 N N . ILE A 1 126 ? -9.827 5.638 3.264 1.00 90.00 126 ILE A N 1
ATOM 852 C CA . ILE A 1 126 ? -10.935 6.580 3.059 1.00 90.00 126 ILE A CA 1
ATOM 853 C C . ILE A 1 126 ? -12.278 5.848 3.169 1.00 90.00 126 ILE A C 1
ATOM 855 O O . ILE A 1 126 ? -13.163 6.309 3.890 1.00 90.00 126 ILE A O 1
ATOM 859 N N . ASP A 1 127 ? -12.411 4.688 2.520 1.00 89.00 127 ASP A N 1
ATOM 860 C CA . ASP A 1 127 ? -13.638 3.881 2.546 1.00 89.00 127 ASP A CA 1
ATOM 861 C C . ASP A 1 127 ? -13.943 3.334 3.954 1.00 89.00 127 ASP A C 1
ATOM 863 O O . ASP A 1 127 ? -15.105 3.228 4.346 1.00 89.00 127 ASP A O 1
ATOM 867 N N . ALA A 1 128 ? -12.905 3.032 4.740 1.00 84.62 128 ALA A N 1
ATOM 868 C CA . ALA A 1 128 ? -13.015 2.601 6.133 1.00 84.62 128 ALA A CA 1
ATOM 869 C C . ALA A 1 128 ? -13.186 3.764 7.134 1.00 84.62 128 ALA A C 1
ATOM 871 O O . ALA A 1 128 ? -13.282 3.518 8.337 1.00 84.62 128 ALA A O 1
ATOM 872 N N . ALA A 1 129 ? -13.221 5.018 6.661 1.00 86.25 129 ALA A N 1
ATOM 873 C CA . ALA A 1 129 ? -13.286 6.232 7.478 1.00 86.25 129 ALA A CA 1
ATOM 874 C C . ALA A 1 129 ? -12.186 6.320 8.559 1.00 86.25 129 ALA A C 1
ATOM 876 O O . ALA A 1 129 ? -12.399 6.875 9.642 1.00 86.25 129 ALA A O 1
ATOM 877 N N . VAL A 1 130 ? -10.996 5.782 8.268 1.00 78.94 130 VAL A N 1
ATOM 878 C CA . VAL A 1 130 ? -9.837 5.851 9.166 1.00 78.94 130 VAL A CA 1
ATOM 879 C C . VAL A 1 130 ? -9.147 7.209 8.981 1.00 78.94 130 VAL A C 1
ATOM 881 O O . VAL A 1 130 ? -8.842 7.585 7.847 1.00 78.94 130 VAL A O 1
ATOM 884 N N . PRO A 1 131 ? -8.886 7.973 10.058 1.00 74.62 131 PRO A N 1
ATOM 885 C CA . PRO A 1 131 ? -8.257 9.282 9.938 1.00 74.62 131 PRO A CA 1
ATOM 886 C C . PRO A 1 131 ? -6.821 9.171 9.406 1.00 74.62 131 PRO A C 1
ATOM 888 O O . PRO A 1 131 ? -6.001 8.423 9.935 1.00 74.62 13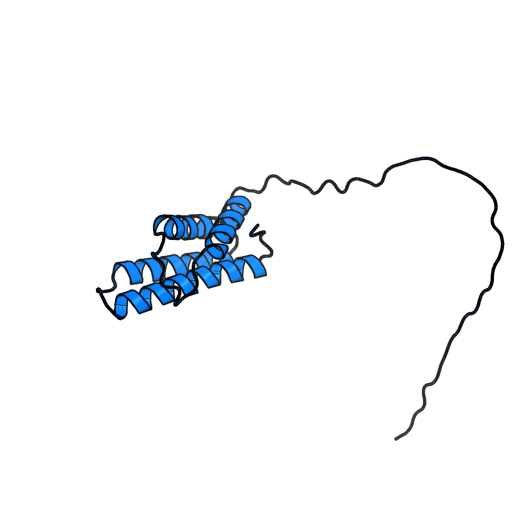1 PRO A O 1
ATOM 891 N N . THR A 1 132 ? -6.517 9.955 8.370 1.00 70.12 132 THR A N 1
ATOM 892 C CA . THR A 1 132 ? -5.216 10.009 7.673 1.00 70.12 132 THR A CA 1
ATOM 893 C C . THR A 1 132 ? -4.370 11.233 8.053 1.00 70.12 132 THR A C 1
ATOM 895 O O . THR A 1 132 ? -3.254 11.377 7.563 1.00 70.12 132 THR A O 1
ATOM 898 N N . SER A 1 133 ? -4.885 12.114 8.920 1.00 57.94 133 SER A N 1
ATOM 899 C CA . SER A 1 133 ? -4.268 13.381 9.361 1.00 57.94 133 SER A CA 1
ATOM 900 C C . SER A 1 133 ? -3.557 13.261 10.705 1.00 57.94 133 SER A C 1
ATOM 902 O O . SER A 1 133 ? -4.150 12.698 11.653 1.00 57.94 133 SER A O 1
#

Radius of gyration: 27.13 Å; chains: 1; bounding box: 73×50×53 Å

Foldseek 3Di:
DDDDDDDDDDDDDDDDDDDDDDDDDDDPDPPPPPPPVQDVLLVLLLLLLQLLVVFDAQPDPDDDPPVSLVSNLVSQCSNPQVQSNVLSVQLVVLVVLLVVFDPDPRNSVSVNSNNVSSNSSNVSCVVVVRDND

pLDDT: mean 75.86, std 21.25, range [38.47, 97.5]

Sequence (133 aa):
MAVLGVISVSACGAAGSEPAAARPATSVASVAASAGSASPTAAEAVAACKLAAAAPRPGEAIDIDEPAIKDLIANAGKSGVESIEKAGAQVQDRYSAWLRADIGDESANAQDDLLDAAGRVNRACIDAAVPTS